Protein AF-A0A352ITD8-F1 (afdb_monomer)

Structure (mmCIF, N/CA/C/O backbone):
data_AF-A0A352ITD8-F1
#
_entry.id   AF-A0A352ITD8-F1
#
loop_
_atom_site.group_PDB
_atom_site.id
_atom_site.type_symbol
_atom_site.label_atom_id
_atom_site.label_alt_id
_atom_site.label_comp_id
_atom_site.label_asym_id
_atom_site.label_entity_id
_atom_site.label_seq_id
_atom_site.pdbx_PDB_ins_code
_atom_site.Cartn_x
_atom_site.Cartn_y
_atom_site.Cartn_z
_atom_site.occupancy
_atom_site.B_iso_or_equiv
_atom_site.auth_seq_id
_atom_site.auth_comp_id
_atom_site.auth_asym_id
_atom_site.auth_atom_id
_atom_site.pdbx_PDB_model_num
ATOM 1 N N . SER A 1 1 ? 0.026 -15.003 25.657 1.00 58.22 1 SER A N 1
ATOM 2 C CA . SER A 1 1 ? -0.074 -13.675 25.034 1.00 58.22 1 SER A CA 1
ATOM 3 C C . SER A 1 1 ? -1.062 -13.886 23.934 1.00 58.22 1 SER A C 1
ATOM 5 O O . SER A 1 1 ? -0.713 -14.528 22.948 1.00 58.22 1 SER A O 1
ATOM 7 N N . ASP A 1 2 ? -2.301 -13.503 24.194 1.00 85.69 2 ASP A N 1
ATOM 8 C CA . ASP A 1 2 ? -3.406 -13.817 23.306 1.00 85.69 2 ASP A CA 1
ATOM 9 C C . ASP A 1 2 ? -3.669 -12.540 22.520 1.00 85.69 2 ASP A C 1
ATOM 11 O O . ASP A 1 2 ? -3.954 -11.495 23.103 1.00 85.69 2 ASP A O 1
ATOM 15 N N . PHE A 1 3 ? -3.453 -12.605 21.211 1.00 88.81 3 PHE A N 1
ATOM 16 C CA . PHE A 1 3 ? -3.713 -11.506 20.292 1.00 88.81 3 PHE A CA 1
ATOM 17 C C . PHE A 1 3 ? -4.810 -11.917 19.318 1.00 88.81 3 PHE A C 1
ATOM 19 O O . PHE A 1 3 ? -4.973 -13.096 19.000 1.00 88.81 3 PHE A O 1
ATOM 26 N N . VAL A 1 4 ? -5.545 -10.922 18.830 1.00 90.69 4 VAL A N 1
ATOM 27 C CA . VAL A 1 4 ? -6.480 -11.081 17.719 1.00 90.69 4 VAL A CA 1
ATOM 28 C C . VAL A 1 4 ? -5.758 -10.659 16.446 1.00 90.69 4 VAL A C 1
ATOM 30 O O . VAL A 1 4 ? -5.170 -9.580 16.391 1.00 90.69 4 VAL A O 1
ATOM 33 N N . THR A 1 5 ? -5.783 -11.510 15.422 1.00 94.12 5 THR A N 1
ATOM 34 C CA . THR A 1 5 ? -5.280 -11.159 14.090 1.00 94.12 5 THR A CA 1
ATOM 35 C C . THR A 1 5 ? -6.439 -10.722 13.216 1.00 94.12 5 THR A C 1
ATOM 37 O O . THR A 1 5 ? -7.364 -11.495 12.974 1.00 94.12 5 THR A O 1
ATOM 40 N N . LEU A 1 6 ? -6.355 -9.493 12.716 1.00 95.19 6 LEU A N 1
ATOM 41 C CA . LEU A 1 6 ? -7.280 -8.944 11.735 1.00 95.19 6 LEU A CA 1
ATOM 42 C C . LEU A 1 6 ? -6.616 -9.008 10.357 1.00 95.19 6 LEU A C 1
ATOM 44 O O . LEU A 1 6 ? -5.449 -8.646 10.213 1.00 95.19 6 LEU A O 1
ATOM 48 N N . ILE A 1 7 ? -7.344 -9.495 9.354 1.00 95.19 7 ILE A N 1
ATOM 49 C CA . ILE A 1 7 ? -6.878 -9.578 7.965 1.00 95.19 7 ILE A CA 1
ATOM 50 C C . ILE A 1 7 ? -7.979 -9.018 7.075 1.00 95.19 7 ILE A C 1
ATOM 52 O O . ILE A 1 7 ? -9.129 -9.442 7.178 1.00 95.19 7 ILE A O 1
ATOM 56 N N . ALA A 1 8 ? -7.612 -8.109 6.176 1.00 95.00 8 ALA A N 1
ATOM 57 C CA . ALA A 1 8 ? -8.491 -7.599 5.135 1.00 95.00 8 ALA A CA 1
ATOM 58 C C . ALA A 1 8 ? -7.895 -7.883 3.754 1.00 95.00 8 ALA A C 1
ATOM 60 O O . ALA A 1 8 ? -6.686 -7.791 3.551 1.00 95.00 8 ALA A O 1
ATOM 61 N N . ASN A 1 9 ? -8.762 -8.225 2.803 1.00 93.38 9 ASN A N 1
ATOM 62 C CA . ASN A 1 9 ? -8.418 -8.345 1.393 1.00 93.38 9 ASN A CA 1
ATOM 63 C C . ASN A 1 9 ? -9.451 -7.565 0.577 1.00 93.38 9 ASN A C 1
ATOM 65 O O . ASN A 1 9 ? -10.550 -8.060 0.329 1.00 93.38 9 ASN A O 1
ATOM 69 N N . TYR A 1 10 ? -9.101 -6.335 0.205 1.00 92.50 10 TYR A N 1
ATOM 70 C CA . TYR A 1 10 ? -10.002 -5.424 -0.504 1.00 92.50 10 TYR A CA 1
ATOM 71 C C . TYR A 1 10 ? -9.997 -5.615 -2.021 1.00 92.50 10 TYR A C 1
ATOM 73 O O . TYR A 1 10 ? -10.941 -5.203 -2.688 1.00 92.50 10 TYR A O 1
ATOM 81 N N . LEU A 1 11 ? -8.966 -6.267 -2.563 1.00 88.69 11 LEU A N 1
ATOM 82 C CA . LEU A 1 11 ? -8.824 -6.507 -3.995 1.00 88.69 11 LEU A CA 1
ATOM 83 C C . LEU A 1 11 ? -8.458 -7.977 -4.246 1.00 88.69 11 LEU A C 1
ATOM 85 O O . LEU A 1 11 ? -7.293 -8.306 -4.482 1.00 88.69 11 LEU A O 1
ATOM 89 N N . PRO A 1 12 ? -9.439 -8.892 -4.138 1.00 85.25 12 PRO A N 1
ATOM 90 C CA . PRO A 1 12 ? -9.190 -10.316 -4.299 1.00 85.25 12 PRO A CA 1
ATOM 91 C C . PRO A 1 12 ? -8.929 -10.683 -5.771 1.00 85.25 12 PRO A C 1
ATOM 93 O O . PRO A 1 12 ? -9.316 -9.959 -6.683 1.00 85.25 12 PRO A O 1
ATOM 96 N N . LEU A 1 13 ? -8.354 -11.874 -5.992 1.00 79.81 13 LEU A N 1
ATOM 97 C CA . LEU A 1 13 ? -8.234 -12.528 -7.309 1.00 79.81 13 LEU A CA 1
ATOM 98 C C . LEU A 1 13 ? -7.280 -11.857 -8.324 1.00 79.81 13 LEU A C 1
ATOM 100 O O . LEU A 1 13 ? -7.547 -11.868 -9.524 1.00 79.81 13 LEU A O 1
ATOM 104 N N . GLN A 1 14 ? -6.135 -11.332 -7.875 1.00 79.88 14 GLN A N 1
ATOM 105 C CA . GLN A 1 14 ? -5.055 -10.936 -8.788 1.00 79.88 14 GLN A CA 1
ATOM 106 C C . GLN A 1 14 ? -4.217 -12.152 -9.222 1.00 79.88 14 GLN A C 1
ATOM 108 O O . GLN A 1 14 ? -3.329 -12.607 -8.502 1.00 79.88 14 GLN A O 1
ATOM 113 N N . ASP A 1 15 ? -4.521 -12.693 -10.404 1.00 80.00 15 ASP A N 1
ATOM 114 C CA . ASP A 1 15 ? -3.784 -13.809 -11.005 1.00 80.00 15 ASP A CA 1
ATOM 115 C C . ASP A 1 15 ? -2.479 -13.358 -11.678 1.00 80.00 15 ASP A C 1
ATOM 117 O O . ASP A 1 15 ? -2.318 -12.211 -12.094 1.00 80.00 15 ASP A O 1
ATOM 121 N N . ALA A 1 16 ? -1.562 -14.308 -11.888 1.00 78.12 16 ALA A N 1
ATOM 122 C CA . ALA A 1 16 ? -0.226 -14.056 -12.437 1.00 78.12 16 ALA A CA 1
ATOM 123 C C . ALA A 1 16 ? -0.201 -13.365 -13.818 1.00 78.12 16 ALA A C 1
ATOM 125 O O . ALA A 1 16 ? 0.821 -12.794 -14.193 1.00 78.12 16 ALA A O 1
ATOM 126 N N . TYR A 1 17 ? -1.298 -13.403 -14.588 1.00 79.44 17 TYR A N 1
ATOM 127 C CA . TYR A 1 17 ? -1.374 -12.705 -15.877 1.00 79.44 17 TYR A CA 1
ATOM 128 C C . TYR A 1 17 ? -1.448 -11.173 -15.732 1.00 79.44 17 TYR A C 1
ATOM 130 O O . TYR A 1 17 ? -1.206 -10.476 -16.714 1.00 79.44 17 TYR A O 1
ATOM 138 N N . GLY A 1 18 ? -1.788 -10.655 -14.543 1.00 79.81 18 GLY A N 1
ATOM 139 C CA . GLY A 1 18 ? -1.853 -9.216 -14.262 1.00 79.81 18 GLY A CA 1
ATOM 140 C C . GLY A 1 18 ? -0.479 -8.545 -14.176 1.00 79.81 18 GLY A C 1
ATOM 141 O O . GLY A 1 18 ? -0.362 -7.334 -14.349 1.00 79.81 18 GLY A O 1
ATOM 142 N N . GLY A 1 19 ? 0.586 -9.325 -13.974 1.00 84.31 19 GLY A N 1
ATOM 143 C CA . GLY A 1 19 ? 1.949 -8.812 -14.007 1.00 84.31 19 GLY A CA 1
ATOM 144 C C . GLY A 1 19 ? 2.353 -8.308 -15.405 1.00 84.31 19 GLY A C 1
ATOM 145 O O . GLY A 1 19 ? 1.882 -8.821 -16.420 1.00 84.31 19 GLY A O 1
ATOM 146 N N . PRO A 1 20 ? 3.265 -7.326 -15.500 1.00 87.81 20 PRO A N 1
ATOM 147 C CA . PRO A 1 20 ? 3.993 -6.680 -14.405 1.00 87.81 20 PRO A CA 1
ATOM 148 C C . PRO A 1 20 ? 3.248 -5.500 -13.750 1.00 87.81 20 PRO A C 1
ATOM 150 O O . PRO A 1 20 ? 3.806 -4.870 -12.859 1.00 87.81 20 PRO A O 1
ATOM 153 N N . ASN A 1 21 ? 2.016 -5.201 -14.177 1.00 90.50 21 ASN A N 1
ATOM 154 C CA . ASN A 1 21 ? 1.215 -4.063 -13.714 1.00 90.50 21 ASN A CA 1
ATOM 155 C C . ASN A 1 21 ? -0.017 -4.552 -12.947 1.00 90.50 21 ASN A C 1
ATOM 157 O O . ASN A 1 21 ? -1.151 -4.352 -13.384 1.00 90.50 21 ASN A O 1
ATOM 161 N N . TYR A 1 22 ? 0.226 -5.221 -11.822 1.00 91.62 22 TYR A N 1
ATOM 162 C CA . TYR A 1 22 ? -0.831 -5.571 -10.879 1.00 91.62 22 TYR A CA 1
ATOM 163 C C . TYR A 1 22 ? -1.605 -4.320 -10.440 1.00 91.62 22 TYR A C 1
ATOM 165 O O . TYR A 1 22 ? -1.067 -3.209 -10.454 1.00 91.62 22 TYR A O 1
ATOM 173 N N . PHE A 1 23 ? -2.883 -4.500 -10.111 1.00 90.88 23 PHE A N 1
ATOM 174 C CA . PHE A 1 23 ? -3.776 -3.386 -9.815 1.00 90.88 23 PHE A CA 1
ATOM 175 C C . PHE A 1 23 ? -3.497 -2.815 -8.428 1.00 90.88 23 PHE A C 1
ATOM 177 O O . PHE A 1 23 ? -3.401 -3.545 -7.437 1.00 90.88 23 PHE A O 1
ATOM 184 N N . ASP A 1 24 ? -3.434 -1.494 -8.370 1.00 93.19 24 ASP A N 1
ATOM 185 C CA . 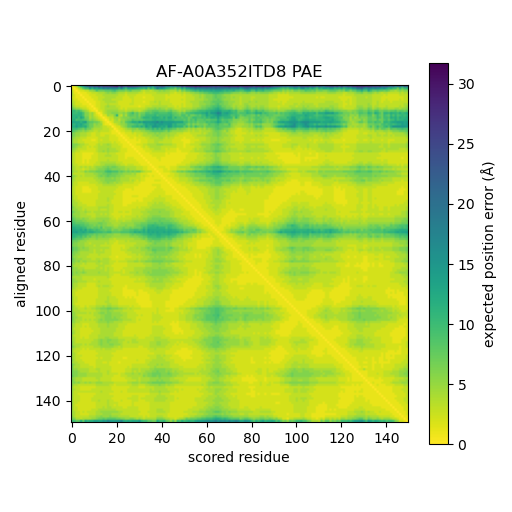ASP A 1 24 ? -3.378 -0.735 -7.135 1.00 93.19 24 ASP A CA 1
ATOM 186 C C . ASP A 1 24 ? -4.765 -0.616 -6.486 1.00 93.19 24 ASP A C 1
ATOM 188 O O . ASP A 1 24 ? -5.797 -0.879 -7.110 1.00 93.19 24 ASP A O 1
ATOM 192 N N . LEU A 1 25 ? -4.783 -0.255 -5.204 1.00 95.31 25 LEU A N 1
ATOM 193 C CA . LEU A 1 25 ? -6.025 0.109 -4.528 1.00 95.31 25 LEU A CA 1
ATOM 194 C C . LEU A 1 25 ? -6.380 1.549 -4.908 1.00 95.31 25 LEU A C 1
ATOM 196 O O . LEU A 1 25 ? -5.499 2.394 -4.960 1.00 95.31 25 LEU A O 1
ATOM 200 N N . ASP A 1 26 ? -7.657 1.813 -5.152 1.00 95.88 26 ASP A N 1
ATOM 201 C CA . ASP A 1 26 ? -8.176 3.141 -5.497 1.00 95.88 26 ASP A CA 1
ATOM 202 C C . ASP A 1 26 ? -7.920 4.152 -4.360 1.00 95.88 26 ASP A C 1
ATOM 204 O O . ASP A 1 26 ? -8.151 3.813 -3.195 1.00 95.88 26 ASP A O 1
ATOM 208 N N . ASP A 1 27 ? -7.435 5.352 -4.679 1.00 96.00 27 ASP A N 1
ATOM 209 C CA . ASP A 1 27 ? -7.143 6.428 -3.724 1.00 96.00 27 ASP A CA 1
ATOM 210 C C . ASP A 1 27 ? -8.407 7.176 -3.265 1.00 96.00 27 ASP A C 1
ATOM 212 O O . ASP A 1 27 ? -8.425 7.739 -2.171 1.00 96.00 27 ASP A O 1
ATOM 216 N N . ASP A 1 28 ? -9.506 7.104 -4.016 1.00 95.75 28 ASP A N 1
ATOM 217 C CA . ASP A 1 28 ? -10.795 7.703 -3.649 1.00 95.75 28 ASP A CA 1
ATOM 218 C C . ASP A 1 28 ? -11.675 6.766 -2.789 1.00 95.75 28 ASP A C 1
ATOM 220 O O . ASP A 1 28 ? -12.758 7.146 -2.320 1.00 95.75 28 ASP A O 1
ATOM 224 N N . ALA A 1 29 ? -11.245 5.520 -2.570 1.00 95.88 29 ALA A N 1
ATOM 225 C CA . ALA A 1 29 ? -12.002 4.522 -1.820 1.00 95.88 29 ALA A CA 1
ATOM 226 C C . ALA A 1 29 ? -11.730 4.558 -0.305 1.00 95.88 29 ALA A C 1
ATOM 228 O O . ALA A 1 29 ? -10.635 4.848 0.163 1.00 95.88 29 ALA A O 1
ATOM 229 N N . ILE A 1 30 ? -12.744 4.173 0.482 1.00 95.25 30 ILE A N 1
ATOM 230 C CA . ILE A 1 30 ? -12.636 4.038 1.942 1.00 95.25 30 ILE A CA 1
ATOM 231 C C . ILE A 1 30 ? -12.465 2.561 2.305 1.00 95.25 30 ILE A C 1
ATOM 233 O O . ILE A 1 30 ? -13.419 1.782 2.213 1.00 95.25 30 ILE A O 1
ATOM 237 N N . TYR A 1 31 ? -11.274 2.195 2.774 1.00 98.00 31 TYR A N 1
ATOM 238 C CA . TYR A 1 31 ? -10.950 0.844 3.235 1.00 98.00 31 TYR A CA 1
ATOM 239 C C . TYR A 1 31 ? -10.895 0.798 4.756 1.00 98.00 31 TYR A C 1
ATOM 241 O O . TYR A 1 31 ? -10.122 1.531 5.369 1.00 98.00 31 TYR A O 1
ATOM 249 N N . GLU A 1 32 ? -11.698 -0.060 5.383 1.00 98.00 32 GLU A N 1
ATOM 250 C CA . GLU A 1 32 ? -11.842 -0.070 6.838 1.00 98.00 32 GLU A CA 1
ATOM 251 C C . GLU A 1 32 ? -12.010 -1.475 7.424 1.00 98.00 32 GLU A C 1
ATOM 253 O O . GLU A 1 32 ? -12.706 -2.323 6.862 1.00 98.00 32 GLU A O 1
ATOM 258 N N . ILE A 1 33 ? -11.419 -1.682 8.603 1.00 97.88 33 ILE A N 1
ATOM 259 C CA . ILE A 1 33 ? -11.726 -2.802 9.499 1.00 97.88 33 ILE A CA 1
ATOM 260 C C . ILE A 1 33 ? -12.463 -2.239 10.711 1.00 97.88 33 ILE A C 1
ATOM 262 O O . ILE A 1 33 ? -11.928 -1.373 11.403 1.00 97.88 33 ILE A O 1
ATOM 266 N N . HIS A 1 34 ? -13.675 -2.734 10.960 1.00 97.56 34 HIS A N 1
ATOM 267 C CA . HIS A 1 34 ? -14.525 -2.326 12.083 1.00 97.56 34 HIS A CA 1
ATOM 268 C C . HIS A 1 34 ? -14.424 -3.338 13.217 1.00 97.56 34 HIS A C 1
ATOM 270 O O . HIS A 1 34 ? -14.451 -4.548 12.975 1.00 97.56 34 HIS A O 1
ATOM 276 N N . VAL A 1 35 ? -14.315 -2.841 14.444 1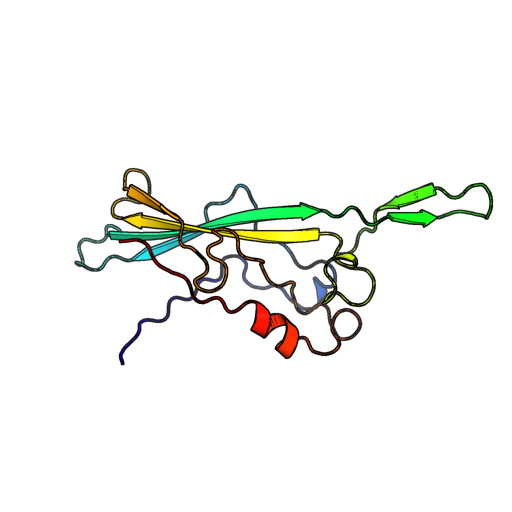.00 97.12 35 VAL A N 1
ATOM 277 C CA . VAL A 1 35 ? -14.261 -3.644 15.663 1.00 97.12 35 VAL A CA 1
ATOM 278 C C . VAL A 1 35 ? -15.338 -3.146 16.619 1.00 97.12 35 VAL A C 1
ATOM 280 O O . VAL A 1 35 ? -15.274 -2.017 17.097 1.00 97.12 35 VAL A O 1
ATOM 283 N N . ASP A 1 36 ? -16.296 -4.022 16.895 1.00 96.94 36 ASP A N 1
ATOM 284 C CA . ASP A 1 36 ? -17.248 -3.936 18.004 1.00 96.94 36 ASP A CA 1
ATOM 285 C C . ASP A 1 36 ? -16.697 -4.815 19.138 1.00 96.94 36 ASP A C 1
ATOM 287 O O . ASP A 1 36 ? -16.402 -6.001 18.922 1.00 96.94 36 ASP A O 1
ATOM 291 N N . ASN A 1 37 ? -16.466 -4.226 20.311 1.00 94.06 37 ASN A N 1
ATOM 292 C CA . ASN A 1 37 ? -15.924 -4.923 21.474 1.00 94.06 37 ASN A CA 1
ATOM 293 C C . ASN A 1 37 ? -16.909 -5.044 22.649 1.00 94.06 37 ASN A C 1
ATOM 295 O O . ASN A 1 37 ? -16.568 -5.723 23.627 1.00 94.06 37 ASN A O 1
ATOM 299 N N . ASP A 1 38 ? -18.115 -4.478 22.542 1.00 96.12 38 ASP A N 1
ATOM 300 C CA . ASP A 1 38 ? -19.150 -4.531 23.581 1.00 96.12 3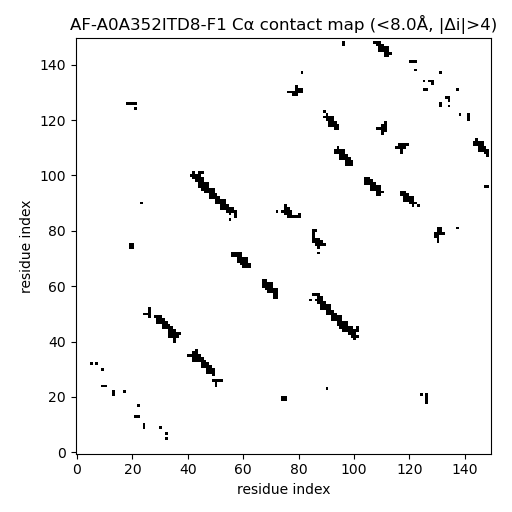8 ASP A CA 1
ATOM 301 C C . ASP A 1 38 ? -20.431 -5.293 23.170 1.00 96.12 38 ASP A C 1
ATOM 303 O O . ASP A 1 38 ? -21.210 -5.717 24.035 1.00 96.12 38 ASP A O 1
ATOM 307 N N . GLY A 1 39 ? -20.571 -5.608 21.881 1.00 95.44 39 GLY A N 1
ATOM 308 C CA . GLY A 1 39 ? -21.594 -6.472 21.303 1.00 95.44 39 GLY A CA 1
ATOM 309 C C . GLY A 1 39 ? -22.892 -5.764 20.919 1.00 95.44 39 GLY A C 1
ATOM 310 O O . GLY A 1 39 ? -23.920 -6.445 20.792 1.00 95.44 39 GLY A O 1
ATOM 311 N N . ASP A 1 40 ? -22.889 -4.441 20.762 1.00 96.50 40 ASP A N 1
ATOM 312 C CA . ASP A 1 40 ? -24.063 -3.662 20.357 1.00 96.50 40 ASP A CA 1
ATOM 313 C C . ASP A 1 40 ? -24.268 -3.562 18.826 1.00 96.50 40 ASP A C 1
ATOM 315 O O . ASP A 1 40 ? -25.302 -3.054 18.372 1.00 96.50 40 ASP A O 1
ATOM 319 N N . ALA A 1 41 ? -23.352 -4.144 18.041 1.00 94.94 41 ALA A N 1
ATOM 320 C CA . ALA A 1 41 ? -23.288 -4.104 16.580 1.00 94.94 41 ALA A CA 1
ATOM 321 C C . ALA A 1 41 ? -23.006 -2.713 15.979 1.00 94.94 41 ALA A C 1
ATOM 323 O O . ALA A 1 41 ? -23.317 -2.474 14.805 1.00 94.94 41 ALA A O 1
ATOM 324 N N . VAL A 1 42 ? -22.398 -1.824 16.758 1.00 94.88 42 VAL A N 1
ATOM 325 C CA . VAL A 1 42 ? -21.821 -0.545 16.345 1.00 94.88 42 VAL A CA 1
ATOM 326 C C . VAL A 1 42 ? -20.313 -0.608 16.577 1.00 94.88 42 VAL A C 1
ATOM 328 O O . VAL A 1 42 ? -19.823 -1.208 17.526 1.00 94.88 42 VAL A O 1
ATOM 331 N N . GLU A 1 43 ? -19.533 -0.038 15.667 1.00 96.69 43 GLU A N 1
ATOM 332 C CA . GLU A 1 43 ? -18.086 -0.021 15.821 1.00 96.69 43 GLU A CA 1
ATOM 333 C C . GLU A 1 43 ? -17.629 0.887 16.977 1.00 96.69 43 GLU A C 1
ATOM 335 O O . GLU A 1 43 ? -17.959 2.072 17.042 1.00 96.69 43 GLU A O 1
ATOM 340 N N . ASP A 1 44 ? -16.784 0.341 17.849 1.00 96.69 44 ASP A N 1
ATOM 341 C CA . ASP A 1 44 ? -16.049 1.095 18.869 1.00 96.69 44 ASP A CA 1
ATOM 342 C C . ASP A 1 44 ? -14.715 1.610 18.336 1.00 96.69 44 ASP A C 1
ATOM 344 O O . ASP A 1 44 ? -14.189 2.634 18.782 1.00 96.69 44 ASP A O 1
ATOM 348 N N . LEU A 1 45 ? -14.126 0.848 17.414 1.00 96.81 45 LEU A N 1
ATOM 349 C CA . LEU A 1 45 ? -12.827 1.125 16.833 1.00 96.81 45 LEU A CA 1
ATOM 350 C C . LEU A 1 45 ? -12.851 0.812 15.341 1.00 96.81 45 LEU A C 1
ATOM 352 O O . LEU A 1 45 ? -13.217 -0.287 14.925 1.00 96.81 45 LEU A O 1
ATOM 356 N N . THR A 1 46 ? -12.400 1.761 14.528 1.00 98.19 46 THR A N 1
ATOM 357 C CA . THR A 1 46 ? -12.184 1.550 13.095 1.00 98.19 46 THR A CA 1
ATOM 358 C C . THR A 1 46 ? -10.739 1.832 12.728 1.00 98.19 46 THR A C 1
ATOM 360 O O . THR A 1 46 ? -10.217 2.898 13.041 1.00 98.19 46 THR A O 1
ATOM 363 N N . PHE A 1 47 ? -10.117 0.897 12.012 1.00 98.00 47 PHE A N 1
ATOM 364 C CA . PHE A 1 47 ? -8.849 1.120 11.318 1.00 98.00 47 PHE A CA 1
ATOM 365 C C . PHE A 1 47 ? -9.151 1.460 9.866 1.00 98.00 47 PHE A C 1
ATOM 367 O O . PHE A 1 47 ? -9.594 0.585 9.117 1.00 98.00 47 PHE A O 1
ATOM 374 N N . ARG A 1 48 ? -8.935 2.715 9.474 1.00 98.25 48 ARG A N 1
ATOM 375 C CA . ARG A 1 48 ? -9.137 3.197 8.107 1.00 98.25 48 ARG A CA 1
ATOM 376 C C . ARG A 1 48 ? -7.802 3.340 7.396 1.00 98.25 48 ARG A C 1
ATOM 378 O O . ARG A 1 48 ? -6.894 3.976 7.914 1.00 98.25 48 ARG A O 1
ATOM 385 N N . PHE A 1 49 ? -7.715 2.783 6.196 1.00 98.19 49 PHE A N 1
ATOM 386 C CA . PHE A 1 49 ? -6.549 2.878 5.328 1.00 98.19 49 PHE A CA 1
ATOM 387 C C . PHE A 1 49 ? -6.845 3.871 4.211 1.00 98.19 49 PHE A C 1
ATOM 389 O O . PHE A 1 49 ? -7.852 3.725 3.516 1.00 98.19 49 PHE A O 1
ATOM 396 N N . GLN A 1 50 ? -5.960 4.848 4.041 1.00 97.69 50 GLN A N 1
ATOM 397 C CA . GLN A 1 50 ? -6.008 5.804 2.939 1.00 97.69 50 GLN A CA 1
ATOM 398 C C . GLN A 1 50 ? -4.776 5.598 2.069 1.00 97.69 50 GLN A C 1
ATOM 400 O O . GLN A 1 50 ? -3.664 5.572 2.592 1.00 97.69 50 GLN A O 1
ATOM 405 N N . LEU A 1 51 ? -4.983 5.411 0.769 1.00 98.06 51 LEU A N 1
ATOM 406 C CA . LEU A 1 51 ? -3.937 5.075 -0.193 1.00 98.06 51 LEU A CA 1
ATOM 407 C C . LEU A 1 51 ? -3.569 6.323 -0.996 1.00 98.06 51 LEU A C 1
ATOM 409 O O . LEU A 1 51 ? -4.418 7.180 -1.229 1.00 98.06 51 LEU A O 1
ATOM 413 N N . GLU A 1 52 ? -2.308 6.411 -1.411 1.00 98.19 52 GLU A N 1
ATOM 414 C CA . GLU A 1 52 ? -1.815 7.488 -2.269 1.00 98.19 52 GLU A CA 1
ATOM 415 C C . GLU A 1 52 ? -0.851 6.948 -3.328 1.00 98.19 52 GLU A C 1
ATOM 417 O O . GLU A 1 52 ? 0.135 6.264 -3.018 1.00 98.19 52 GLU A O 1
ATOM 422 N N . ASP A 1 53 ? -1.123 7.299 -4.581 1.00 97.38 53 ASP A N 1
ATOM 423 C CA . ASP A 1 53 ? -0.298 6.970 -5.736 1.00 97.38 53 ASP A CA 1
ATOM 424 C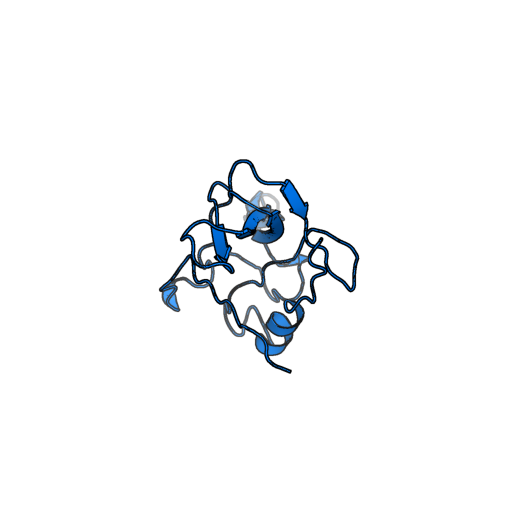 C . ASP A 1 53 ? 0.894 7.925 -5.862 1.00 97.38 53 ASP A C 1
ATOM 426 O O . ASP A 1 53 ? 0.762 9.142 -5.972 1.00 97.38 53 ASP A O 1
ATOM 430 N N . ASN A 1 54 ? 2.095 7.354 -5.901 1.00 96.88 54 ASN A N 1
ATOM 431 C CA . ASN A 1 54 ? 3.354 8.081 -6.010 1.00 96.88 54 ASN A CA 1
ATOM 432 C C . ASN A 1 54 ? 4.039 7.723 -7.337 1.00 96.88 54 ASN A C 1
ATOM 434 O O . ASN A 1 54 ? 4.649 6.653 -7.463 1.00 96.88 54 ASN A O 1
ATOM 438 N N . LEU A 1 55 ? 3.936 8.615 -8.325 1.00 96.69 55 LEU A N 1
ATOM 439 C CA . LEU A 1 55 ? 4.518 8.454 -9.660 1.00 96.69 55 LEU A CA 1
ATOM 440 C C . LEU A 1 55 ? 5.899 9.127 -9.746 1.00 96.69 55 LEU A C 1
ATOM 442 O O . LEU A 1 55 ? 6.017 10.334 -9.545 1.00 96.69 55 LEU A O 1
ATOM 446 N N . ASN A 1 56 ? 6.928 8.364 -10.117 1.00 96.94 56 ASN A N 1
ATOM 447 C CA . ASN A 1 56 ? 8.274 8.888 -10.383 1.00 96.94 56 ASN A CA 1
ATOM 448 C C . ASN A 1 56 ? 8.445 9.428 -11.816 1.00 96.94 56 ASN A C 1
ATOM 450 O O . ASN A 1 56 ? 9.377 10.185 -12.073 1.00 96.94 56 ASN A O 1
ATOM 454 N N . ASP A 1 57 ? 7.571 9.023 -12.742 1.00 96.81 57 ASP A N 1
ATOM 455 C CA . ASP A 1 57 ? 7.624 9.329 -14.179 1.00 96.81 57 ASP A CA 1
ATOM 456 C C . ASP A 1 57 ? 9.006 9.075 -14.808 1.00 96.81 57 ASP A C 1
ATOM 458 O O . ASP A 1 57 ? 9.634 9.935 -15.423 1.00 96.81 57 ASP A O 1
ATOM 462 N N . ILE A 1 58 ? 9.497 7.851 -14.649 1.00 97.69 58 ILE A N 1
ATOM 463 C CA . ILE A 1 58 ? 10.684 7.341 -15.318 1.00 97.69 58 ILE A CA 1
ATOM 464 C C . ILE A 1 58 ? 10.440 7.345 -16.830 1.00 97.69 58 ILE A C 1
ATOM 466 O O . ILE A 1 58 ? 9.511 6.711 -17.343 1.00 97.69 58 ILE A O 1
ATOM 470 N N . GLN A 1 59 ? 11.324 8.030 -17.552 1.00 97.44 59 GLN A N 1
ATOM 471 C CA . GLN A 1 59 ? 11.266 8.169 -19.003 1.00 97.44 59 GLN A CA 1
ATOM 472 C C . GLN A 1 59 ? 12.524 7.600 -19.661 1.00 97.44 59 GLN A C 1
ATOM 474 O O . GLN A 1 59 ? 13.634 7.732 -19.144 1.00 97.44 59 GLN A O 1
ATOM 479 N N . LEU A 1 60 ? 12.359 7.011 -20.845 1.00 95.06 60 LEU A N 1
ATOM 480 C CA . LEU A 1 60 ? 13.460 6.532 -21.680 1.00 95.06 60 LEU A CA 1
ATOM 481 C C . LEU A 1 60 ? 13.573 7.374 -22.958 1.00 95.06 60 LEU A C 1
ATOM 483 O O . LEU A 1 60 ? 12.543 7.765 -23.514 1.00 95.06 60 LEU A O 1
ATOM 487 N N . PRO A 1 61 ? 14.792 7.634 -23.466 1.00 96.62 61 PRO A N 1
ATOM 488 C CA . PRO A 1 61 ? 14.972 8.238 -24.777 1.00 96.62 61 PRO A CA 1
ATOM 489 C C . PRO A 1 61 ? 14.611 7.226 -25.875 1.00 96.62 61 PRO A C 1
ATOM 491 O O . PRO A 1 61 ? 15.226 6.167 -25.997 1.00 96.62 61 PRO A O 1
ATOM 494 N N . VAL A 1 62 ? 13.613 7.554 -26.691 1.00 95.94 62 VAL A N 1
ATOM 495 C CA . VAL A 1 62 ? 13.105 6.716 -27.783 1.00 95.94 62 VAL A CA 1
ATOM 496 C C . VAL A 1 62 ? 13.225 7.472 -29.101 1.00 95.94 62 VAL A C 1
ATOM 498 O O . VAL A 1 62 ? 12.734 8.591 -29.229 1.00 95.94 62 VAL A O 1
ATOM 501 N N . GLY A 1 63 ? 13.859 6.852 -30.094 1.00 96.19 63 GLY A N 1
ATOM 502 C CA . GLY A 1 63 ? 14.065 7.431 -31.423 1.00 96.19 63 GLY A CA 1
ATOM 503 C C . GLY A 1 63 ? 15.501 7.254 -31.923 1.00 96.19 63 GLY A C 1
ATOM 504 O O . GLY A 1 63 ? 16.339 6.710 -31.199 1.00 96.19 63 GLY A O 1
ATOM 505 N N . PRO A 1 64 ? 15.789 7.668 -33.169 1.00 96.06 64 PRO A N 1
ATOM 506 C CA . PRO A 1 64 ? 17.143 7.645 -33.706 1.00 96.06 64 PRO A CA 1
ATOM 507 C C . PRO A 1 64 ? 18.031 8.681 -33.006 1.00 96.06 64 PRO A C 1
ATOM 509 O O . PRO A 1 64 ? 17.549 9.697 -32.501 1.00 96.06 64 PRO A O 1
ATOM 512 N N . ASP A 1 65 ? 19.342 8.440 -33.007 1.00 93.69 65 ASP A N 1
ATOM 513 C CA . ASP A 1 65 ? 20.322 9.370 -32.444 1.00 93.69 65 ASP A CA 1
ATOM 514 C C . ASP A 1 65 ? 20.170 10.769 -33.065 1.00 93.69 65 ASP A C 1
ATOM 516 O O . ASP A 1 65 ? 20.140 10.929 -34.286 1.00 93.69 65 ASP A O 1
ATOM 520 N N . GLY A 1 66 ? 20.063 11.789 -32.211 1.00 94.12 66 GLY A N 1
ATOM 521 C CA . GLY A 1 66 ? 19.826 13.179 -32.617 1.00 94.12 66 GLY A CA 1
ATOM 522 C C . GLY A 1 66 ? 18.352 13.593 -32.758 1.00 94.12 66 GLY A C 1
ATOM 523 O O . GLY A 1 66 ? 18.101 14.786 -32.901 1.00 94.12 66 GLY A O 1
ATOM 524 N N . ASP A 1 67 ? 17.391 12.664 -32.665 1.00 96.25 67 ASP A N 1
ATOM 525 C CA . ASP A 1 67 ? 15.937 12.939 -32.652 1.00 96.25 67 ASP A CA 1
ATOM 526 C C . ASP A 1 67 ? 15.205 12.046 -31.626 1.00 96.25 67 ASP A C 1
ATOM 528 O O . ASP A 1 67 ? 14.126 11.499 -31.862 1.00 96.25 67 ASP A O 1
ATOM 532 N N . GLN A 1 68 ? 15.836 11.845 -30.467 1.00 97.62 68 GLN A N 1
ATOM 533 C CA . GLN A 1 68 ? 15.246 11.092 -29.363 1.00 97.62 68 GLN A CA 1
ATOM 534 C C . GLN A 1 68 ? 14.189 11.925 -28.635 1.00 97.62 68 GLN A C 1
ATOM 536 O O . GLN A 1 68 ? 14.364 13.121 -28.394 1.00 97.62 68 GLN A O 1
ATOM 541 N N . ARG A 1 69 ? 13.108 11.264 -28.222 1.00 97.25 69 ARG A N 1
ATOM 542 C CA . ARG A 1 69 ? 12.071 11.828 -27.353 1.00 97.25 69 ARG A CA 1
ATOM 543 C C . ARG A 1 69 ? 12.042 11.068 -26.041 1.00 97.25 69 ARG A C 1
ATOM 545 O O . ARG A 1 69 ? 12.118 9.844 -26.050 1.00 97.25 69 ARG A O 1
ATOM 552 N N . MET A 1 70 ? 11.900 11.782 -24.930 1.00 97.44 70 MET A N 1
ATOM 553 C CA . MET A 1 70 ? 11.686 11.143 -23.635 1.00 97.44 70 MET A CA 1
ATOM 554 C C . MET A 1 70 ? 10.248 10.630 -23.561 1.00 97.44 70 MET A C 1
ATOM 556 O O . MET A 1 70 ? 9.304 11.388 -23.788 1.00 97.44 70 MET A O 1
ATOM 560 N N . VAL A 1 71 ? 10.092 9.333 -23.308 1.00 97.31 71 VAL A N 1
ATOM 561 C CA . VAL A 1 71 ? 8.796 8.649 -23.255 1.00 97.31 71 VAL A CA 1
ATOM 562 C C . VAL A 1 71 ? 8.668 7.932 -21.920 1.00 97.31 71 VAL A C 1
ATOM 564 O O . VAL A 1 71 ? 9.540 7.135 -21.570 1.00 97.31 71 VAL A O 1
ATOM 567 N N . SER A 1 72 ? 7.578 8.199 -21.200 1.00 97.31 72 SER A N 1
ATOM 568 C CA . SER A 1 72 ? 7.254 7.544 -19.931 1.00 97.31 72 SER A CA 1
ATOM 569 C C . SER A 1 72 ? 7.120 6.040 -20.091 1.00 97.31 72 SER A C 1
ATOM 571 O O . SER A 1 72 ? 6.532 5.537 -21.055 1.00 97.31 72 SER A O 1
ATOM 573 N N . VAL A 1 73 ? 7.653 5.311 -19.119 1.00 95.19 73 VAL A N 1
ATOM 574 C CA . VAL A 1 73 ? 7.543 3.859 -19.092 1.00 95.19 73 VAL A CA 1
ATOM 575 C C . VAL A 1 73 ? 6.131 3.439 -18.668 1.00 95.19 73 VAL A C 1
ATOM 577 O O . VAL A 1 73 ? 5.615 3.947 -17.673 1.00 95.19 73 VAL A O 1
ATOM 580 N N . PRO A 1 74 ? 5.490 2.501 -19.396 1.00 93.50 74 PRO A N 1
ATOM 581 C CA . PRO A 1 74 ? 4.133 2.045 -19.090 1.00 93.50 74 PRO A CA 1
ATOM 582 C C . PRO A 1 74 ? 4.097 0.894 -18.067 1.00 93.50 74 PRO A C 1
ATOM 584 O O . PRO A 1 74 ? 3.057 0.266 -17.889 1.00 93.50 74 PRO A O 1
ATOM 587 N N . LEU A 1 75 ? 5.237 0.545 -17.465 1.00 94.19 75 LEU A N 1
ATOM 588 C CA . LEU A 1 75 ? 5.402 -0.585 -16.547 1.00 94.19 75 LEU A CA 1
ATOM 589 C C . LEU A 1 75 ? 5.655 -0.097 -15.119 1.00 94.19 75 LEU A C 1
ATOM 591 O O . LEU A 1 75 ? 6.230 0.972 -14.941 1.00 94.19 75 LEU A O 1
ATOM 595 N N . LYS A 1 76 ? 5.309 -0.917 -14.122 1.00 95.12 76 LYS A N 1
ATOM 596 C CA . LYS A 1 76 ? 5.463 -0.627 -12.689 1.00 95.12 76 LYS A CA 1
ATOM 597 C C . LYS A 1 76 ? 6.911 -0.350 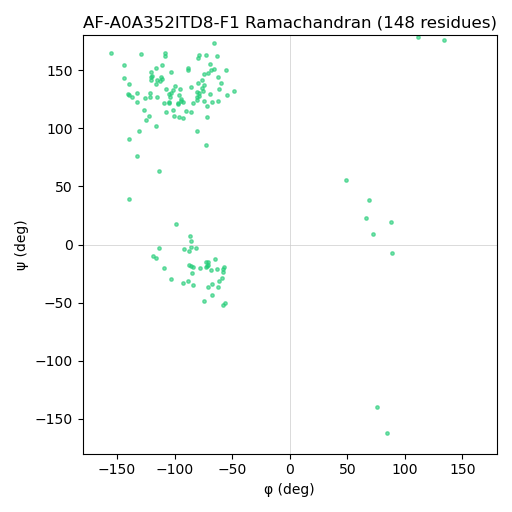-12.267 1.00 95.12 76 LYS A C 1
ATOM 599 O O . LYS A 1 76 ? 7.131 0.405 -11.326 1.00 95.12 76 LYS A O 1
ATOM 604 N N . ASN A 1 77 ? 7.896 -0.923 -12.960 1.00 96.44 77 ASN A N 1
ATOM 605 C CA . ASN A 1 77 ? 9.319 -0.738 -12.676 1.00 96.44 77 ASN A CA 1
ATOM 606 C C . ASN A 1 77 ? 10.210 -0.973 -13.914 1.00 96.44 77 ASN A C 1
ATOM 608 O O . ASN A 1 77 ? 9.787 -1.599 -14.891 1.00 96.44 77 ASN A O 1
ATOM 612 N N . ILE A 1 78 ? 11.470 -0.529 -13.845 1.00 95.50 78 ILE A N 1
ATOM 613 C CA . ILE A 1 78 ? 12.542 -0.851 -14.800 1.00 95.50 78 ILE A CA 1
ATOM 614 C C . ILE A 1 78 ? 13.712 -1.492 -14.054 1.00 95.50 78 ILE A C 1
ATOM 616 O O . ILE A 1 78 ? 14.437 -0.821 -13.333 1.00 95.50 78 ILE A O 1
ATOM 620 N N . GLY A 1 79 ? 13.954 -2.784 -14.272 1.00 94.62 79 GLY A N 1
ATOM 621 C CA . GLY A 1 79 ? 15.043 -3.486 -13.585 1.00 94.62 79 GLY A CA 1
ATOM 622 C C . GLY A 1 79 ? 14.695 -3.797 -12.129 1.00 94.62 79 GLY A C 1
ATOM 623 O O . GLY A 1 79 ? 13.570 -4.199 -11.853 1.00 94.62 79 GLY A O 1
ATOM 624 N N . ASP A 1 80 ? 15.654 -3.651 -11.216 1.00 96.38 80 ASP A N 1
ATOM 625 C CA . ASP A 1 80 ? 15.493 -4.036 -9.809 1.00 96.38 80 ASP A CA 1
ATOM 626 C C . ASP A 1 80 ? 14.546 -3.084 -9.064 1.00 96.38 80 ASP A C 1
ATOM 628 O O . ASP A 1 80 ? 14.889 -1.932 -8.809 1.00 96.38 80 ASP A O 1
ATOM 632 N N . ALA A 1 81 ? 13.361 -3.581 -8.713 1.00 96.81 81 ALA A N 1
ATOM 633 C CA . ALA A 1 81 ? 12.298 -2.852 -8.030 1.00 96.81 81 ALA A CA 1
ATOM 634 C C . ALA A 1 81 ? 12.496 -2.757 -6.508 1.00 96.81 81 ALA A C 1
ATOM 636 O O . ALA A 1 81 ? 11.690 -2.117 -5.834 1.00 96.81 81 ALA A O 1
ATOM 637 N N . SER A 1 82 ? 13.545 -3.379 -5.953 1.00 95.31 82 SER A N 1
ATOM 638 C CA . SER A 1 82 ? 13.954 -3.111 -4.567 1.00 95.31 82 SER A CA 1
ATOM 639 C C . SER A 1 82 ? 14.614 -1.735 -4.409 1.00 95.31 82 SER A C 1
ATOM 641 O O . SER A 1 82 ? 14.631 -1.187 -3.308 1.00 95.31 82 SER A O 1
ATOM 643 N N . ASP A 1 83 ? 15.096 -1.147 -5.508 1.00 95.44 83 ASP A N 1
ATOM 644 C CA . ASP A 1 83 ? 15.506 0.253 -5.575 1.00 95.44 83 ASP A CA 1
ATOM 645 C C . ASP A 1 83 ? 14.313 1.126 -5.991 1.00 95.44 83 ASP A C 1
ATOM 647 O O . ASP A 1 83 ? 13.814 1.043 -7.115 1.00 95.44 83 ASP A O 1
ATOM 651 N N . GLY A 1 84 ? 13.870 2.003 -5.088 1.00 93.62 84 GLY A N 1
ATOM 652 C CA . GLY A 1 84 ? 12.743 2.904 -5.329 1.00 93.62 84 GLY A CA 1
ATOM 653 C C . GLY A 1 84 ? 12.925 3.833 -6.536 1.00 93.62 84 GLY A C 1
ATOM 654 O O . GLY A 1 84 ? 11.925 4.246 -7.121 1.00 93.62 84 GLY A O 1
ATOM 655 N N . ALA A 1 85 ? 14.160 4.123 -6.964 1.00 95.25 85 ALA A N 1
ATOM 656 C CA . ALA A 1 85 ? 14.425 4.929 -8.161 1.00 95.25 85 ALA A CA 1
ATOM 657 C C . ALA A 1 85 ? 14.028 4.219 -9.468 1.00 95.25 85 ALA A C 1
ATOM 659 O O . ALA A 1 85 ? 1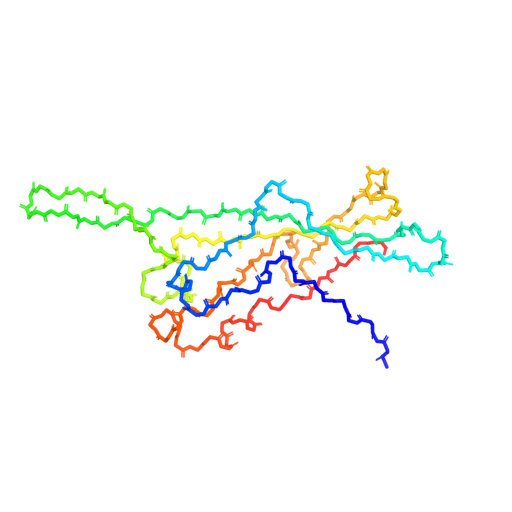3.791 4.870 -10.485 1.00 95.25 85 ALA A O 1
ATOM 660 N N . ASN A 1 86 ? 13.932 2.890 -9.437 1.00 96.75 86 ASN A N 1
ATOM 661 C CA . ASN A 1 86 ? 13.537 2.061 -10.572 1.00 96.75 86 ASN A CA 1
ATOM 662 C C . ASN A 1 86 ? 12.030 1.786 -10.615 1.00 96.75 86 ASN A C 1
ATOM 664 O O . ASN A 1 86 ? 11.556 1.133 -11.547 1.00 96.75 86 ASN A O 1
ATOM 668 N N . VAL A 1 87 ? 11.268 2.245 -9.622 1.00 97.00 87 VAL A N 1
ATOM 669 C CA . VAL A 1 87 ? 9.821 2.038 -9.534 1.00 97.00 87 VAL A CA 1
ATOM 670 C C . VAL A 1 87 ? 9.106 3.218 -10.179 1.00 97.00 87 VAL A C 1
ATOM 672 O O . VAL A 1 87 ? 9.307 4.359 -9.783 1.00 97.00 87 VAL A O 1
ATOM 675 N N . GLN A 1 88 ? 8.272 2.954 -11.180 1.00 97.12 88 GLN A N 1
ATOM 676 C CA . GLN A 1 88 ? 7.530 3.985 -11.904 1.00 97.12 88 GLN A CA 1
ATOM 677 C C . GLN A 1 88 ? 6.375 4.531 -11.068 1.00 97.12 88 GLN A C 1
ATOM 679 O O . GLN A 1 88 ? 6.217 5.741 -10.951 1.00 97.12 88 GLN A O 1
ATOM 684 N N . LEU A 1 89 ? 5.582 3.631 -10.483 1.00 96.12 89 LEU A N 1
ATOM 685 C CA . LEU A 1 89 ? 4.421 3.952 -9.660 1.00 96.12 89 LEU A CA 1
ATOM 686 C C . LEU A 1 89 ? 4.418 3.045 -8.432 1.00 96.12 89 LEU A C 1
ATOM 688 O O . LEU A 1 89 ? 4.449 1.820 -8.566 1.00 96.12 89 LEU A O 1
ATOM 692 N N . ARG A 1 90 ? 4.330 3.630 -7.243 1.00 96.12 90 ARG A N 1
ATOM 693 C CA . ARG A 1 90 ? 4.179 2.919 -5.963 1.00 96.12 90 ARG A CA 1
ATOM 694 C C . ARG A 1 90 ? 3.019 3.512 -5.175 1.00 96.12 90 ARG A C 1
ATOM 696 O O . ARG A 1 90 ? 2.623 4.637 -5.456 1.00 96.12 90 ARG A O 1
ATOM 703 N N . GLN A 1 91 ? 2.536 2.789 -4.170 1.00 97.56 91 GLN A N 1
ATOM 704 C CA . GLN A 1 91 ? 1.552 3.326 -3.235 1.00 97.56 91 GLN A CA 1
ATOM 705 C C . GLN A 1 91 ? 2.153 3.511 -1.851 1.00 97.56 91 GLN A C 1
ATOM 707 O O . GLN A 1 91 ? 2.925 2.676 -1.376 1.00 97.56 91 GLN A O 1
ATOM 712 N N . THR A 1 92 ? 1.758 4.588 -1.195 1.00 98.12 92 THR A N 1
ATOM 713 C CA . THR A 1 92 ? 1.883 4.748 0.251 1.00 98.12 92 THR A CA 1
ATOM 714 C C . THR A 1 92 ? 0.507 4.659 0.884 1.00 98.12 92 THR A C 1
ATOM 716 O O . THR A 1 92 ? -0.509 4.741 0.192 1.00 98.12 92 THR A O 1
ATOM 719 N N . TYR A 1 93 ? 0.461 4.471 2.196 1.00 98.31 93 TYR A N 1
ATOM 720 C CA . TYR A 1 93 ? -0.784 4.532 2.941 1.00 98.31 93 TYR A CA 1
ATOM 721 C C . TYR A 1 93 ? -0.609 5.147 4.323 1.00 98.31 93 TYR A C 1
ATOM 723 O O . TYR A 1 93 ? 0.470 5.080 4.914 1.00 98.31 93 TYR A O 1
ATOM 731 N N . THR A 1 94 ? -1.690 5.709 4.850 1.00 98.38 94 THR A N 1
ATOM 732 C CA . THR A 1 94 ? -1.836 6.035 6.273 1.00 98.38 94 THR A CA 1
ATOM 733 C C . THR A 1 94 ? -2.828 5.077 6.927 1.00 98.38 94 THR A C 1
ATOM 735 O O . THR A 1 94 ? -3.601 4.393 6.247 1.00 98.38 94 THR A O 1
ATOM 738 N N . VAL A 1 95 ? -2.788 5.003 8.260 1.00 98.19 95 VAL A N 1
ATOM 739 C CA . VAL A 1 95 ? -3.778 4.269 9.054 1.00 98.19 95 VAL A CA 1
ATOM 740 C C . VAL A 1 95 ? -4.377 5.216 10.082 1.00 98.19 95 VAL A C 1
ATOM 742 O O . VAL A 1 95 ? -3.724 5.551 11.067 1.00 98.19 95 VAL A O 1
ATOM 745 N N . ASP A 1 96 ? -5.623 5.617 9.869 1.00 98.25 96 ASP A N 1
ATOM 746 C CA . ASP A 1 96 ? -6.402 6.351 10.860 1.00 98.25 96 ASP A CA 1
ATOM 747 C C . ASP A 1 96 ? -7.086 5.370 11.812 1.00 98.25 96 ASP A C 1
ATOM 749 O O . ASP A 1 96 ? -7.681 4.371 11.397 1.00 98.25 96 ASP A O 1
ATOM 753 N N . VAL A 1 97 ? -7.030 5.682 13.100 1.00 98.19 97 VAL A N 1
ATOM 754 C CA . VAL A 1 97 ? -7.727 4.975 14.169 1.00 98.19 97 VAL A CA 1
ATOM 755 C C . VAL A 1 97 ? -8.862 5.867 14.646 1.00 98.19 97 VAL A C 1
ATOM 757 O O . VAL A 1 97 ? -8.636 6.958 15.175 1.00 98.19 97 VAL A O 1
ATOM 760 N N . ILE A 1 98 ? -10.091 5.414 14.420 1.00 98.25 98 ILE A N 1
ATOM 761 C CA . ILE A 1 98 ? -11.302 6.137 14.808 1.00 98.25 98 ILE A CA 1
ATOM 762 C C . ILE A 1 98 ? -11.896 5.454 16.028 1.00 98.25 98 ILE A C 1
ATOM 764 O O . ILE A 1 98 ? -12.215 4.270 15.960 1.00 98.25 98 ILE A O 1
ATOM 768 N N . SER A 1 99 ? -12.044 6.192 17.127 1.00 97.12 99 SER A N 1
ATOM 769 C CA . SER A 1 99 ? -12.763 5.727 18.317 1.00 97.12 99 SER A CA 1
ATOM 770 C C . SER A 1 99 ? -14.218 6.200 18.282 1.00 97.12 99 SER A C 1
ATOM 772 O O . SER A 1 99 ? -14.475 7.408 18.191 1.00 97.12 99 SER A O 1
ATOM 774 N N . GLY A 1 100 ? -15.148 5.254 18.402 1.00 95.69 100 GLY A N 1
ATOM 775 C CA . GLY A 1 100 ? -16.587 5.421 18.199 1.00 95.69 100 GLY A CA 1
ATOM 776 C C . GLY A 1 100 ? -17.003 5.303 16.728 1.00 95.69 100 GLY A C 1
ATOM 777 O O . GLY A 1 100 ? -16.239 4.819 15.894 1.00 95.69 100 GLY A O 1
ATOM 778 N N . ASP A 1 101 ? -18.204 5.807 16.417 1.00 95.69 101 ASP A N 1
ATOM 779 C CA . ASP A 1 101 ? -18.798 5.777 15.072 1.00 95.69 101 ASP A CA 1
ATOM 780 C C . ASP A 1 101 ? -17.816 6.260 13.994 1.00 95.69 101 ASP A C 1
ATOM 782 O O . ASP A 1 101 ? -17.207 7.329 14.096 1.00 95.69 101 ASP A O 1
ATOM 786 N N . ARG A 1 102 ? -17.704 5.506 12.903 1.00 95.50 102 ARG A N 1
ATOM 787 C CA . ARG A 1 102 ? -16.715 5.716 11.840 1.00 95.50 102 ARG A CA 1
ATOM 788 C C . ARG A 1 102 ? -16.777 7.100 11.189 1.00 95.50 102 ARG A C 1
ATOM 790 O O . ARG A 1 102 ? -15.814 7.504 10.538 1.00 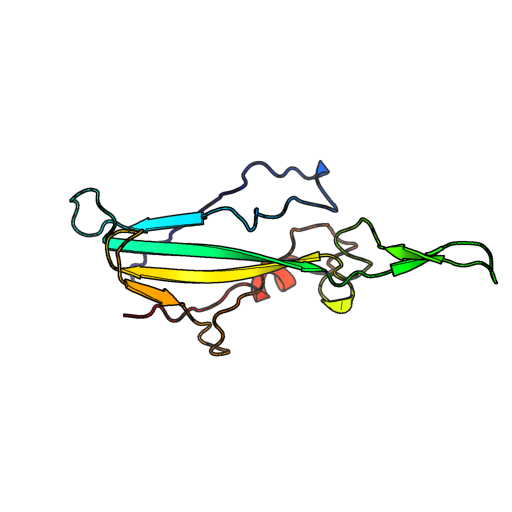95.50 102 ARG A O 1
ATOM 797 N N . ARG A 1 103 ? -17.897 7.826 11.279 1.00 94.56 103 ARG A N 1
ATOM 798 C CA . ARG A 1 103 ? -18.077 9.142 10.635 1.00 94.56 103 ARG A CA 1
ATOM 799 C C . ARG A 1 103 ? -17.968 10.308 11.604 1.00 94.56 103 ARG A C 1
ATOM 801 O O . ARG A 1 103 ? -17.608 11.402 11.175 1.00 94.56 103 ARG A O 1
ATOM 808 N N . THR A 1 104 ? -18.334 10.101 12.862 1.00 96.56 104 THR A N 1
ATOM 809 C CA . THR A 1 104 ? -18.471 11.165 13.870 1.00 96.56 104 THR A CA 1
ATOM 810 C C . THR A 1 104 ? -17.545 10.998 15.071 1.00 96.56 104 THR A C 1
ATOM 812 O O . THR A 1 104 ? -17.417 11.926 15.871 1.00 96.56 104 THR A O 1
ATOM 815 N N . GLY A 1 105 ? -16.891 9.843 15.182 1.00 96.50 105 GLY A N 1
ATOM 816 C CA . GLY A 1 105 ? -15.915 9.516 16.206 1.00 96.50 105 GLY A CA 1
ATOM 817 C C . GLY A 1 105 ? -14.641 10.356 16.131 1.00 96.50 105 GLY A C 1
ATOM 818 O O . GLY A 1 105 ? -14.419 11.153 15.215 1.00 96.50 105 GLY A O 1
ATOM 819 N N . SER A 1 106 ? -13.787 10.174 17.135 1.00 97.69 106 SER A N 1
ATOM 820 C CA . SER A 1 106 ? -12.496 10.862 17.213 1.00 97.69 106 SER A CA 1
ATOM 821 C C . SER A 1 106 ? -11.479 10.160 16.323 1.00 97.69 106 SER A C 1
ATOM 823 O O . SER A 1 106 ? -11.285 8.958 16.470 1.00 97.69 106 SER A O 1
ATOM 825 N N . VAL A 1 107 ? -10.821 10.904 15.434 1.00 98.00 107 VAL A N 1
ATOM 826 C CA . VAL A 1 107 ? -9.842 10.373 14.476 1.00 98.00 107 VAL A CA 1
ATOM 827 C C . VAL A 1 107 ? -8.431 10.720 14.930 1.00 98.00 107 VAL A C 1
ATOM 829 O O . VAL A 1 107 ? -8.141 11.886 15.209 1.00 98.00 107 VAL A O 1
ATOM 832 N N . GLN A 1 108 ? -7.550 9.724 14.985 1.00 98.06 108 GLN A N 1
ATOM 833 C CA . GLN A 1 108 ? -6.122 9.907 15.248 1.00 98.06 108 GLN A CA 1
ATOM 834 C C . GLN A 1 108 ? -5.295 8.983 14.351 1.00 98.06 108 GLN A C 1
ATOM 836 O O . GLN A 1 108 ? -5.635 7.814 14.191 1.00 98.06 108 GLN A O 1
ATOM 841 N N . ALA A 1 109 ? -4.190 9.480 13.799 1.00 97.94 109 ALA A N 1
ATOM 842 C CA . ALA A 1 109 ? -3.305 8.676 12.964 1.00 97.94 109 ALA A CA 1
ATOM 843 C C . ALA A 1 109 ? -2.472 7.698 13.810 1.00 97.94 109 ALA A C 1
ATOM 845 O O . ALA A 1 109 ? -1.920 8.058 14.855 1.00 97.94 109 ALA A O 1
ATOM 846 N N . ALA A 1 110 ? -2.340 6.460 13.339 1.00 98.31 110 ALA A N 1
ATOM 847 C CA . ALA A 1 110 ? -1.312 5.551 13.820 1.00 98.31 110 ALA A CA 1
ATOM 848 C C . ALA A 1 110 ? 0.053 5.963 13.258 1.00 98.31 110 ALA A C 1
ATOM 850 O O . ALA A 1 110 ? 0.170 6.431 12.126 1.00 98.31 110 ALA A O 1
ATOM 851 N N . THR A 1 111 ? 1.107 5.742 14.041 1.00 98.50 111 THR A N 1
ATOM 852 C CA . THR A 1 111 ? 2.478 6.082 13.636 1.00 98.50 111 THR A CA 1
ATOM 853 C C . THR A 1 111 ? 3.368 4.854 13.618 1.00 98.50 111 THR A C 1
ATOM 855 O O . THR A 1 111 ? 3.193 3.915 14.393 1.00 98.50 111 THR A O 1
ATOM 858 N N . ASN A 1 112 ? 4.351 4.841 12.730 1.00 97.94 112 ASN A N 1
ATOM 859 C CA . ASN A 1 112 ? 5.392 3.830 12.713 1.00 97.94 112 ASN A CA 1
ATOM 860 C C . ASN A 1 112 ? 6.268 3.979 13.965 1.00 97.94 112 ASN A C 1
ATOM 862 O O . ASN A 1 112 ? 6.879 5.025 14.178 1.00 97.94 112 ASN A O 1
ATOM 866 N N . VAL A 1 113 ? 6.379 2.927 14.777 1.00 97.94 113 VAL A N 1
ATOM 867 C CA . VAL A 1 113 ? 7.132 2.962 16.048 1.00 97.94 113 VAL A CA 1
ATOM 868 C C . VAL A 1 113 ? 8.616 3.276 15.838 1.00 97.94 113 VAL A C 1
ATOM 870 O O . VAL A 1 113 ? 9.250 3.880 16.700 1.00 97.94 113 VAL A O 1
ATOM 873 N N . ASN A 1 114 ? 9.181 2.869 14.701 1.00 96.44 114 ASN A N 1
ATOM 874 C CA . ASN A 1 114 ? 10.609 3.006 14.438 1.00 96.44 114 ASN A CA 1
ATOM 875 C C . ASN A 1 114 ? 10.974 4.395 13.897 1.00 96.44 114 ASN A C 1
ATOM 877 O O . ASN A 1 114 ? 12.057 4.895 14.195 1.00 96.44 114 ASN A O 1
ATOM 881 N N . THR A 1 115 ? 10.102 5.006 13.088 1.00 96.50 115 THR A N 1
ATOM 882 C CA . THR A 1 115 ? 10.386 6.278 12.392 1.00 96.50 115 THR A CA 1
ATOM 883 C C . THR A 1 115 ? 9.597 7.466 12.941 1.00 96.50 115 THR A C 1
ATOM 885 O O . THR A 1 115 ? 9.989 8.606 12.709 1.00 96.50 115 THR A O 1
ATOM 888 N N . GLY A 1 116 ? 8.494 7.223 13.651 1.00 96.88 116 GLY A N 1
ATOM 889 C CA . GLY A 1 116 ? 7.553 8.247 14.107 1.00 96.88 116 GLY A CA 1
ATOM 890 C C . GLY A 1 116 ? 6.683 8.849 12.997 1.00 96.88 116 GLY A C 1
ATOM 891 O O . GLY A 1 116 ? 6.018 9.850 13.240 1.00 96.88 116 GLY A O 1
ATOM 892 N N . THR A 1 117 ? 6.699 8.287 11.783 1.00 97.75 117 THR A N 1
ATOM 893 C CA . THR A 1 117 ? 5.928 8.792 10.633 1.00 97.75 117 THR A CA 1
ATOM 894 C C . THR A 1 117 ? 4.526 8.189 10.578 1.00 97.75 117 THR A C 1
ATOM 896 O O . THR A 1 117 ? 4.321 7.059 11.010 1.00 97.75 117 THR A O 1
ATOM 899 N N . GLU A 1 118 ? 3.571 8.919 10.004 1.00 98.25 118 GLU A N 1
ATOM 900 C CA . GLU A 1 118 ? 2.186 8.455 9.774 1.00 98.25 118 GLU A CA 1
ATOM 901 C C . GLU A 1 118 ? 2.022 7.716 8.435 1.00 98.25 118 GLU A C 1
ATOM 903 O O . GLU A 1 118 ? 1.054 6.989 8.226 1.00 98.25 118 GLU A O 1
ATOM 908 N N . VAL A 1 119 ? 2.982 7.906 7.526 1.00 98.19 119 VAL A N 1
ATOM 909 C CA . VAL A 1 119 ? 2.985 7.314 6.187 1.00 98.19 119 VAL A CA 1
ATOM 910 C C . VAL A 1 119 ? 3.801 6.026 6.189 1.00 98.19 119 VAL A C 1
ATOM 912 O O . VAL A 1 119 ? 4.923 5.984 6.711 1.00 98.19 119 VAL A O 1
ATOM 915 N N . PHE A 1 120 ? 3.232 4.998 5.572 1.00 98.38 120 PHE A N 1
ATOM 916 C CA . PHE A 1 120 ? 3.802 3.673 5.380 1.00 98.38 120 PHE A CA 1
ATOM 917 C C . PHE A 1 120 ? 3.903 3.367 3.886 1.00 98.38 120 PHE A C 1
ATOM 919 O O . PHE A 1 120 ? 3.031 3.740 3.102 1.00 98.38 120 PHE A O 1
ATOM 926 N N . ASP A 1 121 ? 4.951 2.658 3.482 1.00 97.00 121 ASP A N 1
ATOM 927 C CA . ASP A 1 121 ? 5.076 2.189 2.105 1.00 97.00 121 ASP A CA 1
ATOM 928 C C . ASP A 1 121 ? 4.230 0.926 1.904 1.00 97.00 121 ASP A C 1
ATOM 930 O O . ASP A 1 121 ? 4.324 -0.026 2.686 1.00 97.00 121 ASP A O 1
ATOM 934 N N . LYS A 1 122 ? 3.411 0.884 0.846 1.00 96.50 122 LYS A N 1
ATOM 935 C CA . LYS A 1 122 ? 2.769 -0.360 0.408 1.00 96.50 122 LYS A CA 1
ATOM 936 C C . LYS A 1 122 ? 3.802 -1.176 -0.381 1.00 96.50 122 LYS A C 1
ATOM 938 O O . LYS A 1 122 ? 4.409 -0.623 -1.302 1.00 96.50 122 LYS A O 1
ATOM 943 N N . PRO A 1 123 ? 3.998 -2.474 -0.086 1.00 96.25 123 PRO A N 1
ATOM 944 C CA . PRO A 1 123 ? 4.871 -3.301 -0.907 1.00 96.25 123 PRO A CA 1
ATOM 945 C C . PRO A 1 123 ? 4.321 -3.399 -2.333 1.00 96.25 123 PRO A C 1
ATOM 947 O O . PRO A 1 123 ? 3.107 -3.480 -2.541 1.00 96.25 123 PRO A O 1
ATOM 950 N N . LEU A 1 124 ? 5.220 -3.432 -3.313 1.00 95.50 124 LEU A N 1
ATOM 951 C CA . LEU A 1 124 ? 4.881 -3.865 -4.665 1.00 95.50 124 LEU A CA 1
ATOM 952 C C . LEU A 1 124 ? 4.564 -5.361 -4.677 1.00 95.50 124 LEU A C 1
ATOM 954 O O . LEU A 1 124 ? 5.155 -6.129 -3.919 1.00 95.50 124 LEU A O 1
ATOM 958 N N . ASP A 1 125 ? 3.691 -5.774 -5.591 1.00 93.56 125 ASP A N 1
ATOM 959 C CA . ASP A 1 125 ? 3.398 -7.183 -5.832 1.00 93.56 125 ASP A CA 1
ATOM 960 C C . ASP A 1 125 ? 4.621 -7.959 -6.340 1.00 93.56 125 ASP A C 1
ATOM 962 O O . ASP A 1 125 ? 5.586 -7.406 -6.880 1.00 93.56 125 ASP A O 1
ATOM 966 N N . ASN A 1 126 ? 4.563 -9.289 -6.232 1.00 93.44 126 ASN A N 1
ATOM 967 C CA . ASN A 1 126 ? 5.607 -10.157 -6.764 1.00 93.44 126 ASN A CA 1
ATOM 968 C C . ASN A 1 126 ? 5.547 -10.212 -8.300 1.00 93.44 126 ASN A C 1
ATOM 970 O O . ASN A 1 126 ? 4.953 -11.110 -8.900 1.00 93.44 126 ASN A O 1
ATOM 974 N N . ILE A 1 127 ? 6.192 -9.239 -8.938 1.00 93.12 127 ILE A N 1
ATOM 975 C CA . ILE A 1 127 ? 6.287 -9.089 -10.400 1.00 93.12 127 ILE A CA 1
ATOM 976 C C . ILE A 1 127 ? 7.224 -10.142 -11.030 1.00 93.12 127 ILE A C 1
ATOM 978 O O . ILE A 1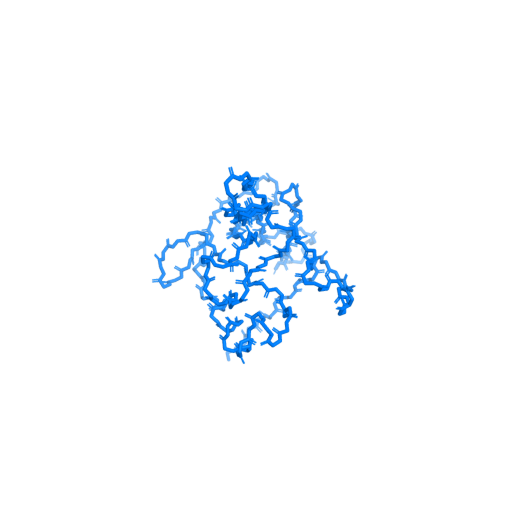 127 ? 7.174 -10.398 -12.234 1.00 93.12 127 ILE A O 1
ATOM 982 N N . GLY A 1 128 ? 8.044 -10.808 -10.213 1.00 92.12 128 GLY A N 1
ATOM 983 C CA . GLY A 1 128 ? 8.906 -11.916 -10.612 1.00 92.12 128 GLY A CA 1
ATOM 984 C C . GLY A 1 128 ? 10.401 -11.595 -10.578 1.00 92.12 128 GLY A C 1
ATOM 985 O O . GLY A 1 128 ? 10.834 -10.481 -10.285 1.00 92.12 128 GLY A O 1
ATOM 986 N N . ALA A 1 129 ? 11.207 -12.603 -10.919 1.00 93.62 129 ALA A N 1
ATOM 987 C CA . ALA A 1 129 ? 12.650 -12.630 -10.650 1.00 93.62 129 ALA A CA 1
ATOM 988 C C . ALA A 1 129 ? 13.494 -11.566 -11.383 1.00 93.62 129 ALA A C 1
ATOM 990 O O . ALA A 1 129 ? 14.667 -11.387 -11.073 1.00 93.62 129 ALA A O 1
ATOM 991 N N . LYS A 1 130 ? 12.928 -10.881 -12.387 1.00 92.69 130 LYS A N 1
ATOM 992 C CA . LYS A 1 130 ? 13.597 -9.758 -13.066 1.00 92.69 130 LYS A CA 1
ATOM 993 C C . LYS A 1 130 ? 13.414 -8.426 -12.340 1.00 92.69 130 LYS A C 1
ATOM 995 O O . LYS A 1 130 ? 14.242 -7.544 -12.533 1.00 92.69 130 LYS A O 1
ATOM 1000 N N . SER A 1 131 ? 12.346 -8.299 -11.554 1.00 95.62 131 SER A N 1
ATOM 1001 C CA . SER A 1 131 ? 12.083 -7.130 -10.715 1.00 95.62 131 SER A CA 1
ATOM 1002 C C . SER A 1 131 ? 12.631 -7.327 -9.307 1.00 95.62 131 SER A C 1
ATOM 1004 O O . SER A 1 131 ? 13.098 -6.372 -8.709 1.00 95.62 131 SER A O 1
ATOM 1006 N N . PHE A 1 132 ? 12.621 -8.559 -8.789 1.00 96.75 132 PHE A N 1
ATOM 1007 C CA . PHE A 1 132 ? 13.110 -8.864 -7.445 1.00 96.75 132 PHE A CA 1
ATOM 1008 C C . PHE A 1 132 ? 14.032 -10.079 -7.453 1.00 96.75 132 PHE A C 1
ATOM 1010 O O . PHE A 1 132 ? 13.617 -11.171 -7.836 1.00 96.75 132 PHE A O 1
ATOM 1017 N N . GLY A 1 133 ? 15.263 -9.912 -6.966 1.00 96.31 133 GLY A N 1
ATOM 1018 C CA . GLY A 1 133 ? 16.163 -11.042 -6.708 1.00 96.31 133 GLY A CA 1
ATOM 1019 C C . GLY A 1 133 ? 15.729 -11.884 -5.500 1.00 96.31 133 GLY A C 1
ATOM 1020 O O . GLY A 1 133 ? 15.834 -13.108 -5.532 1.00 96.31 133 GLY A O 1
ATOM 1021 N N . ASP A 1 134 ? 15.198 -11.229 -4.462 1.00 96.56 134 ASP A N 1
ATOM 1022 C CA . ASP A 1 134 ? 14.633 -11.843 -3.256 1.00 96.56 134 ASP A CA 1
ATOM 1023 C C . ASP A 1 134 ? 13.355 -11.099 -2.840 1.00 96.56 134 ASP A C 1
ATOM 1025 O O . ASP A 1 134 ? 13.384 -10.116 -2.097 1.00 96.56 134 ASP A O 1
ATOM 1029 N N . TYR A 1 135 ? 12.211 -11.565 -3.348 1.00 96.62 135 TYR A N 1
ATOM 1030 C CA . TYR A 1 135 ? 10.925 -10.946 -3.030 1.00 96.62 135 TYR A CA 1
ATOM 1031 C C . TYR A 1 135 ? 10.529 -11.131 -1.560 1.00 96.62 135 TYR A C 1
ATOM 1033 O O . TYR A 1 135 ? 9.916 -10.241 -0.980 1.00 96.62 135 TYR A O 1
ATOM 1041 N N . ALA A 1 136 ? 10.872 -12.263 -0.935 1.00 97.25 136 ALA A N 1
ATOM 1042 C CA . ALA A 1 136 ? 10.514 -12.504 0.462 1.00 97.25 136 ALA A CA 1
ATOM 1043 C C . ALA A 1 136 ? 11.265 -11.539 1.390 1.00 97.25 136 ALA A C 1
ATOM 1045 O O . ALA A 1 136 ? 10.654 -10.935 2.275 1.00 97.25 136 ALA A O 1
ATOM 1046 N N . GLY A 1 137 ? 12.562 -11.340 1.135 1.00 97.94 137 GLY A N 1
ATOM 1047 C CA . GLY A 1 137 ? 13.368 -10.311 1.783 1.00 97.94 137 GLY A CA 1
ATOM 1048 C C . GLY A 1 137 ? 12.773 -8.914 1.603 1.00 97.94 137 GLY A C 1
ATOM 1049 O O . GLY A 1 137 ? 12.549 -8.221 2.594 1.00 97.94 137 GLY A O 1
ATOM 1050 N N . TYR A 1 138 ? 12.437 -8.523 0.370 1.00 97.69 138 TYR A N 1
ATOM 1051 C CA . TYR A 1 138 ? 11.785 -7.237 0.080 1.00 97.69 138 TYR A CA 1
ATOM 1052 C C . TYR A 1 138 ? 10.451 -7.059 0.831 1.00 97.69 138 TYR A C 1
ATOM 1054 O O . TYR A 1 138 ? 10.263 -6.077 1.551 1.00 97.69 138 TYR A O 1
ATOM 1062 N N . ALA A 1 139 ? 9.538 -8.027 0.737 1.00 97.62 139 ALA A N 1
ATOM 1063 C CA . ALA A 1 139 ? 8.219 -7.946 1.363 1.00 97.62 139 ALA A CA 1
ATOM 1064 C C . ALA A 1 139 ? 8.311 -7.847 2.897 1.00 97.62 139 ALA A C 1
ATOM 1066 O O . ALA A 1 139 ? 7.554 -7.101 3.514 1.00 97.62 139 ALA A O 1
ATOM 1067 N N . SER A 1 140 ? 9.276 -8.534 3.520 1.00 97.62 140 SER A N 1
ATOM 1068 C CA . SER A 1 140 ? 9.482 -8.478 4.976 1.00 97.62 140 SER A CA 1
ATOM 1069 C C . SER A 1 140 ? 9.864 -7.092 5.511 1.00 97.62 140 SER A C 1
ATOM 1071 O O . SER A 1 140 ? 9.629 -6.813 6.685 1.00 97.62 140 SER A O 1
ATOM 1073 N N . GLN A 1 141 ? 10.394 -6.205 4.662 1.00 96.38 141 GLN A N 1
ATOM 1074 C CA . GLN A 1 141 ? 10.707 -4.819 5.038 1.00 96.38 141 GLN A CA 1
ATOM 1075 C C . GLN A 1 141 ? 9.447 -3.963 5.233 1.00 96.38 141 GLN A C 1
ATOM 1077 O O . GLN A 1 141 ? 9.520 -2.906 5.850 1.00 96.38 141 GLN A O 1
ATOM 1082 N N . HIS A 1 142 ? 8.296 -4.439 4.752 1.00 97.19 142 HIS A N 1
ATOM 1083 C CA . HIS A 1 142 ? 7.008 -3.747 4.824 1.00 97.19 142 HIS A CA 1
ATOM 1084 C C . HIS A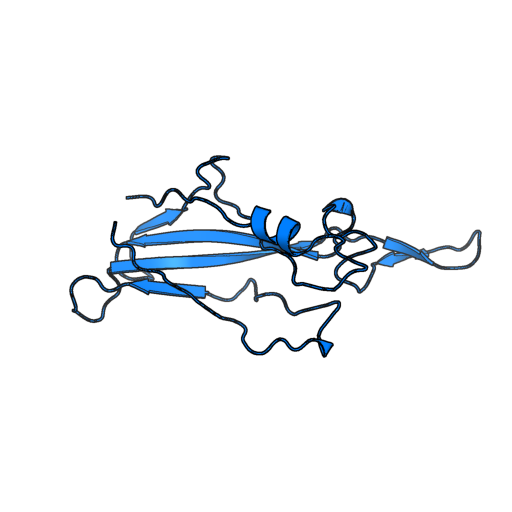 1 142 ? 6.142 -4.253 5.990 1.00 97.19 142 HIS A C 1
ATOM 1086 O O . HIS A 1 142 ? 4.928 -4.061 6.021 1.00 97.19 142 HIS A O 1
ATOM 1092 N N . VAL A 1 143 ? 6.763 -4.932 6.961 1.00 97.25 143 VAL A N 1
ATOM 1093 C CA . VAL A 1 143 ? 6.133 -5.287 8.234 1.00 97.25 143 VAL A CA 1
ATOM 1094 C C . VAL A 1 143 ? 6.455 -4.192 9.240 1.00 97.25 143 VAL A C 1
ATOM 1096 O O . VAL A 1 143 ? 7.587 -4.067 9.709 1.00 97.25 143 VAL A O 1
ATOM 1099 N N . PHE A 1 144 ? 5.446 -3.399 9.583 1.00 96.94 144 PHE A N 1
ATOM 1100 C CA . PHE A 1 144 ? 5.604 -2.254 10.471 1.00 96.94 144 PHE A CA 1
ATOM 1101 C C . PHE A 1 144 ? 4.984 -2.523 11.839 1.00 96.94 144 PHE A C 1
ATOM 1103 O O . PHE A 1 144 ? 3.838 -2.956 11.946 1.00 96.94 144 PHE A O 1
ATOM 1110 N N . ASN A 1 145 ? 5.729 -2.198 12.896 1.00 96.81 145 ASN A N 1
ATOM 1111 C CA . ASN A 1 145 ? 5.129 -1.995 14.208 1.00 96.81 145 ASN A CA 1
ATOM 1112 C C . ASN A 1 145 ? 4.495 -0.606 14.223 1.00 96.81 145 ASN A C 1
ATOM 1114 O O . ASN A 1 145 ? 5.171 0.380 13.916 1.00 96.81 145 ASN A O 1
ATOM 1118 N N . ILE A 1 146 ? 3.225 -0.534 14.607 1.00 96.69 146 ILE A N 1
ATOM 1119 C CA . ILE A 1 146 ? 2.487 0.724 14.687 1.00 96.69 146 ILE A CA 1
ATOM 1120 C C . ILE A 1 146 ? 2.158 1.064 16.140 1.00 96.69 146 ILE A C 1
ATOM 1122 O O . ILE A 1 146 ? 1.826 0.184 16.935 1.00 96.69 146 ILE A O 1
ATOM 1126 N N . ALA A 1 147 ? 2.260 2.341 16.490 1.00 97.38 147 ALA A N 1
ATOM 1127 C CA . ALA A 1 147 ? 1.699 2.884 17.712 1.00 97.38 147 ALA A CA 1
ATOM 1128 C C . ALA A 1 147 ? 0.242 3.255 17.427 1.00 97.38 147 ALA A C 1
ATOM 1130 O O . ALA A 1 147 ? -0.032 4.134 16.608 1.00 97.38 147 ALA A O 1
ATOM 1131 N N . ILE A 1 148 ? -0.677 2.552 18.087 1.00 94.88 148 ILE A N 1
ATOM 1132 C CA . ILE A 1 148 ? -2.111 2.836 18.039 1.00 94.88 148 ILE A CA 1
ATOM 1133 C C . ILE A 1 148 ? -2.388 3.934 19.079 1.00 94.88 148 ILE A C 1
ATOM 1135 O O . ILE A 1 148 ? -2.044 3.732 20.246 1.00 94.88 148 ILE A O 1
ATOM 1139 N N . PRO A 1 149 ? -2.939 5.093 18.684 1.00 90.38 149 PRO A N 1
ATOM 1140 C CA . PRO A 1 149 ? -3.262 6.175 19.608 1.00 90.38 149 PRO A CA 1
ATOM 1141 C C . PRO A 1 149 ? -4.459 5.815 20.503 1.00 90.38 149 PRO A C 1
ATOM 1143 O O . PRO A 1 149 ? -5.379 5.129 20.055 1.00 90.38 149 PRO A O 1
ATOM 1146 N N . GLY A 1 150 ? -4.459 6.317 21.744 1.00 80.50 150 GLY A N 1
ATOM 1147 C CA . GLY A 1 150 ? -5.486 6.028 22.760 1.00 80.50 150 GLY A CA 1
ATOM 1148 C C . GLY A 1 150 ? -4.899 5.601 24.095 1.00 80.50 150 GLY A C 1
ATOM 1149 O O . GLY A 1 150 ? -4.177 4.582 24.121 1.00 80.50 150 GLY A O 1
#

Secondary structure (DSSP, 8-state):
---PPP---SS----GGGTTSPPPPPTTS-EEEEE-SSSSSS-SEEEEEEEEEEE---EEEESSTTS-EEEE--SSBSS-TTSGGGBSEEEEEEEEEEESSTTTSEEEE-EETTT--SEEEPPPP---TTT-S-HHHHHHTT---EE---

Foldseek 3Di:
DDDDDDDDDPDPDQDLVCPPPTDDDDQPDWDWDFDDDPPPPFGQKIKTKGKDKDAPQQWDFDDDPPDTDTDGDPGQFDFAQLDVNRGGIFMKIFIWMFGGHPPPGDIDTKAFPVPRHRIATDQRDCNDCRHHVDVVVSVVVRDTDIDDDD

Organism: NCBI:txid1033846

Solvent-accessible surface area (backbone atoms only — not comparable to full-atom values): 9305 Å² total; per-residue (Å²): 137,90,78,88,88,85,86,85,78,92,77,77,87,83,54,82,81,45,52,65,58,63,86,77,79,64,59,91,51,88,46,71,50,75,38,57,87,85,77,84,86,55,42,46,36,28,45,34,43,46,43,43,84,48,73,66,70,50,58,45,80,47,66,57,93,97,62,58,40,79,40,69,60,96,47,38,48,60,55,53,47,85,43,70,90,28,31,25,54,48,41,36,31,37,41,37,40,22,45,34,47,88,87,79,36,54,76,44,66,25,25,32,65,90,78,69,38,50,71,43,69,51,72,79,76,92,63,41,72,71,33,33,92,52,56,68,65,58,52,60,72,58,66,76,61,65,43,74,75,129

InterPro domains:
  IPR025566 Protein of unknown function DUF4331 [PF14224] (2-146)

Mean predicted aligned error: 3.87 Å

Sequence (150 aa):
SDFVTLIANYLPLQDAYGGPNYFDLDDDAIYEIHVDNDGDAVEDLTFRFQLEDNLNDIQLPVGPDGDQRMVSVPLKNIGDASDGANVQLRQTYTVDVISGDRRTGSVQAATNVNTGTEVFDKPLDNIGAKSFGDYAGYASQHVFNIAIPG

pLDDT: mean 94.8, std 5.21, range [58.22, 98.5]

Radius of gyration: 19.21 Å; Cα contacts (8 Å, |Δi|>4): 252; chains: 1; bounding box: 44×27×59 Å

Nearest PDB structures (foldseek):
  4k15-assembly1_A-2  TM=1.416E-01  e=3.227E+00  Listeria monocytogenes EGD-e
  8xb5-assembly1_A  TM=1.648E-01  e=3.818E+00  Acinetobacter phage SH-Ab 15497
  6skg-assembly1_As  TM=1.559E-01  e=8.372E+00  Thermococcus kodakarensis